Protein AF-A0AAD7KJ48-F1 (afdb_monomer)

Mean predicted aligned error: 18.39 Å

Structure (mmCIF, N/CA/C/O backbone):
data_AF-A0AAD7KJ48-F1
#
_ent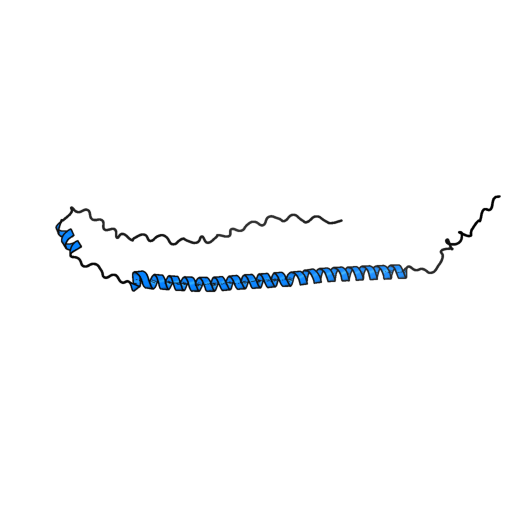ry.id   AF-A0AAD7KJ48-F1
#
loop_
_atom_site.group_PDB
_atom_site.id
_atom_site.type_symbol
_atom_site.label_atom_id
_atom_site.label_alt_id
_atom_site.label_comp_id
_atom_site.label_asym_id
_atom_site.label_entity_id
_atom_site.label_seq_id
_atom_site.pdbx_PDB_ins_code
_atom_site.Cartn_x
_atom_site.Cartn_y
_atom_site.Cartn_z
_atom_site.occupancy
_atom_site.B_iso_or_equiv
_atom_site.auth_seq_id
_atom_site.auth_comp_id
_atom_site.auth_asym_id
_atom_site.auth_atom_id
_atom_site.pdbx_PDB_model_num
ATOM 1 N N . MET A 1 1 ? -10.557 11.709 39.693 1.00 48.97 1 MET A N 1
ATOM 2 C CA . MET A 1 1 ? -9.102 11.623 39.941 1.00 48.97 1 MET A CA 1
ATOM 3 C C . MET A 1 1 ? -8.470 10.940 38.733 1.00 48.97 1 MET A C 1
ATOM 5 O O . MET A 1 1 ? -8.400 9.721 38.700 1.00 48.97 1 MET A O 1
ATOM 9 N N . LEU A 1 2 ? -8.158 11.712 37.684 1.00 51.56 2 LEU A N 1
ATOM 10 C CA . LEU A 1 2 ? -7.538 11.201 36.456 1.00 51.56 2 LEU A CA 1
ATOM 11 C C . LEU A 1 2 ? -6.039 10.991 36.703 1.00 51.56 2 LEU A C 1
ATOM 13 O O . LEU A 1 2 ? -5.354 11.922 37.121 1.00 51.56 2 LEU A O 1
ATOM 17 N N . SER A 1 3 ? -5.534 9.786 36.448 1.00 62.81 3 SER A N 1
ATOM 18 C CA . SER A 1 3 ? -4.093 9.529 36.418 1.00 62.81 3 SER A CA 1
ATOM 19 C C . SER A 1 3 ? -3.464 10.184 35.181 1.00 62.81 3 SER A C 1
ATOM 21 O O . SER A 1 3 ? -4.060 10.127 34.103 1.00 62.81 3 SER A O 1
ATOM 23 N N . PRO A 1 4 ? -2.270 10.790 35.300 1.00 68.25 4 PRO A N 1
ATOM 24 C CA . PRO A 1 4 ? -1.563 11.345 34.153 1.00 68.25 4 PRO A CA 1
ATOM 25 C C . PRO A 1 4 ? -1.042 10.233 33.221 1.00 68.25 4 PRO A C 1
ATOM 27 O O . PRO A 1 4 ? -0.725 9.132 33.688 1.00 68.25 4 PRO A O 1
ATOM 30 N N . PRO A 1 5 ? -0.937 10.502 31.906 1.00 66.06 5 PRO A N 1
ATOM 31 C CA . PRO A 1 5 ? -0.398 9.551 30.939 1.00 66.06 5 PRO A CA 1
ATOM 32 C C . PRO A 1 5 ? 1.088 9.275 31.215 1.00 66.06 5 PRO A C 1
ATOM 34 O O . PRO A 1 5 ? 1.843 10.165 31.608 1.00 66.06 5 PRO A O 1
ATOM 37 N N . ARG A 1 6 ? 1.505 8.017 31.027 1.00 71.88 6 ARG A N 1
ATOM 38 C CA . ARG A 1 6 ? 2.892 7.579 31.243 1.00 71.88 6 ARG A CA 1
ATOM 39 C C . ARG A 1 6 ? 3.836 8.167 30.180 1.00 71.88 6 ARG A C 1
ATOM 41 O O . ARG A 1 6 ? 3.436 8.272 29.021 1.00 71.88 6 ARG A O 1
ATOM 48 N N . PRO A 1 7 ? 5.092 8.487 30.542 1.00 61.16 7 PRO A N 1
ATOM 49 C CA . PRO A 1 7 ? 6.112 8.904 29.588 1.00 61.16 7 PRO A CA 1
ATOM 50 C C . PRO A 1 7 ? 6.540 7.729 28.698 1.00 61.16 7 PRO A C 1
ATOM 52 O O . PRO A 1 7 ? 6.808 6.627 29.176 1.00 61.16 7 PRO A O 1
ATOM 55 N N . ILE A 1 8 ? 6.586 7.989 27.394 1.00 62.62 8 ILE A N 1
ATOM 56 C CA . ILE A 1 8 ? 6.998 7.057 26.344 1.00 62.62 8 ILE A CA 1
ATOM 57 C C . ILE A 1 8 ? 8.525 6.914 26.397 1.00 62.62 8 ILE A C 1
ATOM 59 O O . ILE A 1 8 ? 9.248 7.909 26.359 1.00 62.62 8 ILE A O 1
ATOM 63 N N . SER A 1 9 ? 9.017 5.680 26.512 1.00 66.38 9 SER A N 1
ATOM 64 C CA . SER A 1 9 ? 10.446 5.364 26.423 1.00 66.38 9 SER A CA 1
ATOM 65 C C . SER A 1 9 ? 10.983 5.609 25.005 1.00 66.38 9 SER A C 1
ATOM 67 O O . SER A 1 9 ? 10.264 5.369 24.034 1.00 66.38 9 SER A O 1
ATOM 69 N N . PRO A 1 10 ? 12.248 6.044 24.856 1.00 57.44 10 PRO A N 1
ATOM 70 C CA . PRO A 1 10 ? 12.856 6.246 23.549 1.00 57.44 10 PRO A CA 1
ATOM 71 C C . PRO A 1 10 ? 13.119 4.885 22.898 1.00 57.44 10 PRO A C 1
ATOM 73 O O . PRO A 1 10 ? 13.921 4.097 23.396 1.00 57.44 10 PRO A O 1
ATOM 76 N N . MET A 1 11 ? 12.446 4.603 21.782 1.00 55.06 11 MET A N 1
ATOM 77 C CA . MET A 1 11 ? 12.870 3.521 20.900 1.00 55.06 11 MET A CA 1
ATOM 78 C C . MET A 1 11 ? 14.184 3.939 20.244 1.00 55.06 11 MET A C 1
ATOM 80 O O . MET A 1 11 ? 14.285 4.999 19.626 1.00 55.06 11 MET A O 1
ATOM 84 N N . THR A 1 12 ? 15.205 3.112 20.429 1.00 51.09 12 THR A N 1
ATOM 85 C CA . THR A 1 12 ? 16.456 3.165 19.687 1.00 51.09 12 THR A CA 1
ATOM 86 C C . THR A 1 12 ? 16.133 3.014 18.209 1.00 51.09 12 THR A C 1
ATOM 88 O O . THR A 1 12 ? 15.660 1.962 17.786 1.00 51.09 12 THR A O 1
ATOM 91 N N . SER A 1 13 ? 16.353 4.076 17.436 1.00 49.38 13 SER A N 1
ATOM 92 C CA . SER A 1 13 ? 16.258 4.036 15.983 1.00 49.38 13 SER A CA 1
ATOM 93 C C . SER A 1 13 ? 17.317 3.082 15.451 1.00 49.38 13 SER A C 1
ATOM 95 O O . SER A 1 13 ? 18.488 3.439 15.304 1.00 49.38 13 SER A O 1
ATOM 97 N N . ASP A 1 14 ? 16.884 1.857 15.180 1.00 48.12 14 ASP A N 1
ATOM 98 C CA . ASP A 1 14 ? 17.616 0.939 14.342 1.00 48.12 14 ASP A CA 1
ATOM 99 C C . ASP A 1 14 ? 17.881 1.589 12.986 1.00 48.12 14 ASP A C 1
ATOM 101 O O . ASP A 1 14 ? 17.071 2.293 12.377 1.00 48.12 14 ASP A O 1
ATOM 105 N N . LYS A 1 15 ? 19.117 1.367 12.579 1.00 53.22 15 LYS A N 1
ATOM 106 C CA . LYS A 1 15 ? 19.822 1.843 11.406 1.00 53.22 15 LYS A CA 1
ATOM 107 C C . LYS A 1 15 ? 19.085 1.425 10.127 1.00 53.22 15 LYS A C 1
ATOM 109 O O . LYS A 1 15 ? 19.464 0.449 9.487 1.00 53.22 15 LYS A O 1
ATOM 114 N N . LEU A 1 16 ? 18.057 2.176 9.731 1.00 45.81 16 LEU A N 1
ATOM 115 C CA . LEU A 1 16 ? 17.431 2.038 8.419 1.00 45.81 16 LEU A CA 1
ATOM 116 C C . LEU A 1 16 ? 18.349 2.697 7.383 1.00 45.81 16 LEU A C 1
ATOM 118 O O . LEU A 1 16 ? 18.342 3.910 7.165 1.00 45.81 16 LEU A O 1
ATOM 122 N N . SER A 1 17 ? 19.216 1.884 6.788 1.00 45.84 17 SER A N 1
ATOM 123 C CA . SER A 1 17 ? 20.008 2.249 5.621 1.00 45.84 17 SER A CA 1
ATOM 124 C C . SER A 1 17 ? 19.065 2.588 4.471 1.00 45.84 17 SER A C 1
ATOM 126 O O . SER A 1 17 ? 18.538 1.705 3.801 1.00 45.84 17 SER A O 1
ATOM 128 N N . SER A 1 18 ? 18.845 3.882 4.272 1.00 53.22 18 SER A N 1
ATOM 129 C CA . SER A 1 18 ? 18.146 4.426 3.117 1.00 53.22 18 SER A CA 1
ATOM 130 C C . SER A 1 18 ? 18.873 4.005 1.827 1.00 53.22 18 SER A C 1
ATOM 132 O O 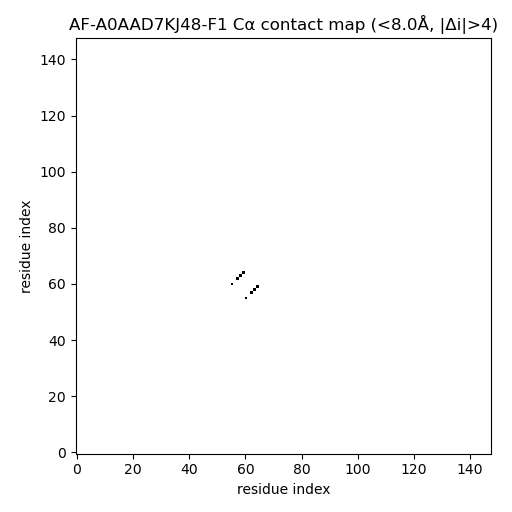. SER A 1 18 ? 20.072 4.288 1.697 1.00 53.22 18 SER A O 1
ATOM 134 N N . PRO A 1 19 ? 18.211 3.341 0.863 1.00 52.81 19 PRO A N 1
ATOM 135 C CA . PRO A 1 19 ? 18.762 3.191 -0.471 1.00 52.81 19 PRO A CA 1
ATOM 136 C C . PRO A 1 19 ? 18.670 4.558 -1.150 1.00 52.81 19 PRO A C 1
ATOM 138 O O . PRO A 1 19 ? 17.618 4.993 -1.609 1.00 52.81 19 PRO A O 1
ATOM 141 N N . ARG A 1 20 ? 19.798 5.270 -1.161 1.00 52.12 20 ARG A N 1
ATOM 142 C CA . ARG A 1 20 ? 19.985 6.490 -1.947 1.00 52.12 20 ARG A CA 1
ATOM 143 C C . ARG A 1 20 ? 19.603 6.187 -3.407 1.00 52.12 20 ARG A C 1
ATOM 145 O O . ARG A 1 20 ? 20.222 5.290 -3.984 1.00 52.12 20 ARG A O 1
ATOM 152 N N . PRO A 1 21 ? 18.667 6.927 -4.031 1.00 47.78 21 PRO A N 1
ATOM 153 C CA . PRO A 1 21 ? 18.473 6.846 -5.468 1.00 47.78 21 PRO A CA 1
ATOM 154 C C . PRO A 1 21 ? 19.775 7.306 -6.121 1.00 47.78 21 PRO A C 1
ATOM 156 O O . PRO A 1 21 ? 20.200 8.454 -5.957 1.00 47.78 21 PRO A O 1
ATOM 159 N N . GLN A 1 22 ? 20.466 6.387 -6.790 1.00 49.94 22 GLN A N 1
ATOM 160 C CA . GLN A 1 22 ? 21.601 6.743 -7.623 1.00 49.94 22 GLN A CA 1
ATOM 161 C C . GLN A 1 22 ? 21.041 7.506 -8.820 1.00 49.94 22 GLN A C 1
ATOM 163 O O . GLN A 1 22 ? 20.393 6.929 -9.687 1.00 49.94 22 GLN A O 1
ATOM 168 N N . SER A 1 23 ? 21.256 8.820 -8.839 1.00 53.69 23 SER A N 1
ATOM 169 C CA . SER A 1 23 ? 21.090 9.619 -10.048 1.00 53.69 23 SER A CA 1
ATOM 170 C C . SER A 1 23 ? 21.896 8.955 -11.172 1.00 53.69 23 SER A C 1
ATOM 172 O O . SER A 1 23 ? 23.056 8.604 -10.924 1.00 53.69 23 SER A O 1
ATOM 174 N N . PRO A 1 24 ? 21.334 8.767 -12.380 1.00 55.84 24 PRO A N 1
ATOM 175 C CA . PRO A 1 24 ? 22.098 8.232 -13.491 1.00 55.84 24 PRO A CA 1
ATOM 176 C C . PRO A 1 24 ? 23.261 9.184 -13.757 1.00 55.84 24 PRO A C 1
ATOM 178 O O . PRO A 1 24 ? 23.091 10.364 -14.065 1.00 55.84 24 PRO A O 1
ATOM 181 N N . SER A 1 25 ? 24.458 8.651 -13.522 1.00 50.69 25 SER A N 1
ATOM 182 C CA . SER A 1 25 ? 25.731 9.279 -13.818 1.00 50.69 25 SER A CA 1
ATOM 183 C C . SER A 1 25 ? 25.692 9.738 -15.270 1.00 50.69 25 SER A C 1
ATOM 185 O O . SER A 1 25 ? 25.497 8.923 -16.172 1.00 50.69 25 SER A O 1
ATOM 187 N N . ALA A 1 26 ? 25.815 11.051 -15.475 1.00 48.31 26 ALA A N 1
ATOM 188 C CA . ALA A 1 26 ? 25.976 11.637 -16.792 1.00 48.31 26 ALA A CA 1
ATOM 189 C C . ALA A 1 26 ? 27.053 10.847 -17.539 1.00 48.31 26 ALA A C 1
ATOM 191 O O . ALA A 1 26 ? 28.174 10.697 -17.048 1.00 48.31 26 ALA A O 1
ATOM 192 N N . ALA A 1 27 ? 26.657 10.306 -18.690 1.00 48.12 27 ALA A N 1
ATOM 193 C CA . ALA A 1 27 ? 27.477 9.514 -19.580 1.00 48.12 27 ALA A CA 1
ATOM 194 C C . ALA A 1 27 ? 28.886 10.109 -19.689 1.00 48.12 27 ALA A C 1
ATOM 196 O O . ALA A 1 27 ? 29.083 11.177 -20.269 1.00 48.12 27 ALA A O 1
ATOM 197 N N . GLN A 1 28 ? 29.876 9.413 -19.129 1.00 52.97 28 GLN A N 1
ATOM 198 C CA . GLN A 1 28 ? 31.253 9.649 -19.523 1.00 52.97 28 GLN A CA 1
ATOM 199 C C . GLN A 1 28 ? 31.382 9.182 -20.975 1.00 52.97 28 GLN A C 1
ATOM 201 O O . GLN A 1 28 ? 31.163 7.995 -21.242 1.00 52.97 28 GLN A O 1
ATOM 206 N N . PRO A 1 29 ? 31.755 10.052 -21.928 1.00 48.25 29 PRO A N 1
ATOM 207 C CA . PRO A 1 29 ? 32.223 9.563 -23.208 1.00 48.25 29 PRO A CA 1
ATOM 208 C C . PRO A 1 29 ? 33.486 8.748 -22.929 1.00 48.25 29 PRO A C 1
ATOM 210 O O . PRO A 1 29 ? 34.462 9.241 -22.363 1.00 48.25 29 PRO A O 1
ATOM 213 N N . ARG A 1 30 ? 33.435 7.463 -23.278 1.00 46.84 30 ARG A N 1
ATOM 214 C CA . ARG A 1 30 ? 34.563 6.539 -23.203 1.00 46.84 30 ARG A CA 1
ATOM 215 C C . ARG A 1 30 ? 35.573 6.969 -24.268 1.00 46.84 30 ARG A C 1
ATOM 217 O O . ARG A 1 30 ? 35.553 6.473 -25.389 1.00 46.84 30 ARG A O 1
ATOM 224 N N . SER A 1 31 ? 36.422 7.938 -23.945 1.00 44.69 31 SER A N 1
ATOM 225 C CA . SER A 1 31 ? 37.566 8.305 -24.772 1.00 44.69 31 SER A CA 1
ATOM 226 C C . SER A 1 31 ? 38.533 7.127 -24.762 1.00 44.69 31 SER A C 1
ATOM 228 O O . SER A 1 31 ? 39.175 6.824 -23.757 1.00 44.69 31 SER A O 1
ATOM 230 N N . THR A 1 32 ? 38.606 6.428 -25.891 1.00 47.62 32 THR A N 1
ATOM 231 C CA . THR A 1 32 ? 39.648 5.448 -26.179 1.00 47.62 32 THR A CA 1
ATOM 232 C C . THR A 1 32 ? 41.001 6.134 -26.069 1.00 47.62 32 THR A C 1
ATOM 234 O O . THR A 1 32 ? 41.390 6.948 -26.906 1.00 47.62 32 THR A O 1
ATOM 237 N N . GLN A 1 33 ? 41.697 5.822 -24.987 1.00 54.69 33 GLN A N 1
ATOM 238 C CA . GLN A 1 33 ? 43.069 6.209 -24.741 1.00 54.69 33 GLN A CA 1
ATOM 239 C C . GLN A 1 33 ? 43.950 5.505 -25.780 1.00 54.69 33 GLN A C 1
ATOM 241 O O . GLN A 1 33 ? 44.146 4.295 -25.715 1.00 54.69 33 GLN A O 1
ATOM 246 N N . SER A 1 34 ? 44.469 6.259 -26.746 1.00 43.91 34 SER A N 1
ATOM 247 C CA . SER A 1 34 ? 45.602 5.826 -27.560 1.00 43.91 34 SER A CA 1
ATOM 248 C C . SER A 1 34 ? 46.721 6.839 -27.373 1.00 43.91 34 SER A C 1
ATOM 250 O O . SER A 1 34 ? 46.852 7.825 -28.094 1.00 43.91 34 SER A O 1
ATOM 252 N N . THR A 1 35 ? 47.513 6.610 -26.330 1.00 53.78 35 THR A N 1
ATOM 253 C CA . THR A 1 35 ? 48.866 7.142 -26.198 1.00 53.78 35 THR A CA 1
ATOM 254 C C . THR A 1 35 ? 49.668 6.705 -27.414 1.00 53.78 35 THR A C 1
ATOM 256 O O . THR A 1 35 ? 49.959 5.522 -27.530 1.00 53.78 35 THR A O 1
ATOM 259 N N . ASN A 1 36 ? 50.034 7.637 -28.295 1.00 51.44 36 ASN A N 1
ATOM 260 C CA . ASN A 1 36 ? 51.289 7.553 -29.037 1.00 51.44 36 ASN A CA 1
ATOM 261 C C . ASN A 1 36 ? 51.744 8.938 -29.500 1.00 51.44 36 ASN A C 1
ATOM 263 O O . ASN A 1 36 ? 51.177 9.578 -30.381 1.00 51.44 36 ASN A O 1
ATOM 267 N N . ASN A 1 37 ? 52.812 9.375 -28.845 1.00 57.88 37 ASN A N 1
ATOM 268 C CA . ASN A 1 37 ? 53.554 10.595 -29.077 1.00 57.88 37 ASN A CA 1
ATOM 269 C C . ASN A 1 37 ? 54.322 10.447 -30.407 1.00 57.88 37 ASN A C 1
ATOM 271 O O . ASN A 1 37 ? 55.384 9.830 -30.448 1.00 57.88 37 ASN A O 1
ATOM 275 N N . SER A 1 38 ? 53.792 10.970 -31.514 1.00 57.62 38 SER A N 1
ATOM 276 C CA . SER A 1 38 ? 54.547 11.104 -32.766 1.00 57.62 38 SER A CA 1
ATOM 277 C C . SER A 1 38 ? 54.128 12.379 -33.500 1.00 57.62 38 SER A C 1
ATOM 279 O O . SER A 1 38 ? 52.977 12.799 -33.438 1.00 57.62 38 SER A O 1
ATOM 281 N N . LYS A 1 39 ? 55.112 13.050 -34.107 1.00 61.69 39 LYS A N 1
ATOM 282 C CA . LYS A 1 39 ? 54.989 14.351 -34.788 1.00 61.69 39 LYS A CA 1
ATOM 283 C C . LYS A 1 39 ? 53.790 14.366 -35.755 1.00 61.69 39 LYS A C 1
ATOM 285 O O . LYS A 1 39 ? 53.535 13.332 -36.372 1.00 61.69 39 LYS A O 1
ATOM 290 N N . PRO A 1 40 ? 53.106 15.511 -35.957 1.00 55.81 40 PRO A N 1
ATOM 291 C CA . PRO A 1 40 ? 51.955 15.591 -36.851 1.00 55.81 40 PRO A CA 1
ATOM 292 C C . PRO A 1 40 ? 52.390 15.288 -38.290 1.00 55.81 40 PRO A C 1
ATOM 294 O O . PRO A 1 40 ? 52.932 16.139 -38.994 1.00 55.81 40 PRO A O 1
ATOM 297 N N . SER A 1 41 ? 52.189 14.044 -38.722 1.00 61.38 41 SER A N 1
ATOM 298 C CA . SER A 1 41 ? 52.280 13.655 -40.123 1.00 61.38 41 SER A CA 1
ATOM 299 C C . SER A 1 41 ? 51.028 14.184 -40.809 1.00 61.38 41 SER A C 1
ATOM 301 O O . SER A 1 41 ? 49.941 13.637 -40.641 1.00 61.38 41 SER A O 1
ATOM 303 N N . THR A 1 42 ? 51.164 15.258 -41.583 1.00 62.16 42 THR A N 1
ATOM 304 C CA . THR A 1 42 ? 50.077 15.856 -42.379 1.00 62.16 42 THR A CA 1
ATOM 305 C C . THR A 1 42 ? 49.431 14.873 -43.358 1.00 62.16 42 THR A C 1
ATOM 307 O O . THR A 1 42 ? 48.315 15.112 -43.805 1.00 62.16 42 THR A O 1
ATOM 310 N N . ARG A 1 43 ? 50.083 13.737 -43.648 1.00 57.41 43 ARG A N 1
ATOM 311 C CA . ARG A 1 43 ? 49.506 12.650 -44.452 1.00 57.41 43 ARG A CA 1
ATOM 312 C C . ARG A 1 43 ? 48.369 11.911 -43.737 1.00 57.41 43 ARG A C 1
ATOM 314 O O . ARG A 1 43 ? 47.465 11.442 -44.404 1.00 57.41 43 ARG A O 1
ATOM 321 N N . ASN A 1 44 ? 48.358 11.877 -42.403 1.00 66.88 44 ASN A N 1
ATOM 322 C CA . ASN A 1 44 ? 47.330 11.160 -41.638 1.00 66.88 44 ASN A CA 1
ATOM 323 C C . ASN A 1 44 ? 46.002 11.936 -41.533 1.00 66.88 44 ASN A C 1
ATOM 325 O O . ASN A 1 44 ? 44.956 11.341 -41.311 1.00 66.88 44 ASN A O 1
ATOM 329 N N . LEU A 1 45 ? 46.027 13.261 -41.728 1.00 76.12 45 LEU A N 1
ATOM 330 C CA . LEU A 1 45 ? 44.812 14.083 -41.763 1.00 76.12 45 LEU A CA 1
ATOM 331 C C . LEU A 1 45 ? 43.978 13.816 -43.017 1.00 76.12 45 LEU A C 1
ATOM 333 O O . LEU A 1 45 ? 42.759 13.780 -42.920 1.00 76.12 45 LEU A O 1
ATOM 337 N N . ILE A 1 46 ? 44.629 13.615 -44.168 1.00 76.62 46 ILE A N 1
ATOM 338 C CA . ILE A 1 46 ? 43.942 13.262 -45.416 1.00 76.62 46 ILE A CA 1
ATOM 339 C C . ILE A 1 46 ? 43.278 11.893 -45.252 1.00 76.62 46 ILE A C 1
ATOM 341 O O . ILE A 1 46 ? 42.070 11.804 -45.428 1.00 76.62 46 ILE A O 1
ATOM 345 N N . ASP A 1 47 ? 44.010 10.889 -44.755 1.00 77.06 47 ASP A N 1
ATOM 346 C CA . ASP A 1 47 ? 43.449 9.559 -44.469 1.00 77.06 47 ASP A CA 1
ATOM 347 C C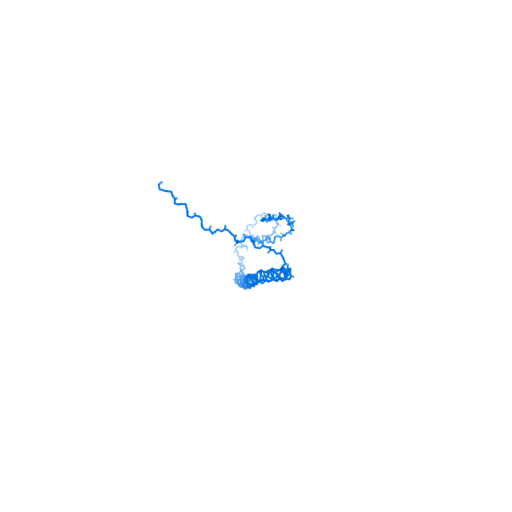 . ASP A 1 47 ? 42.275 9.609 -43.465 1.00 77.06 47 ASP A C 1
ATOM 349 O O . ASP A 1 47 ? 41.321 8.844 -43.582 1.00 77.06 47 ASP A O 1
ATOM 353 N N . MET A 1 48 ? 42.310 10.518 -42.481 1.00 77.44 48 MET A N 1
ATOM 354 C CA . MET A 1 48 ? 41.238 10.683 -41.488 1.00 77.44 48 MET A CA 1
ATOM 355 C C . MET A 1 48 ? 40.003 11.411 -42.042 1.00 77.44 48 MET A C 1
ATOM 357 O O . MET A 1 48 ? 38.894 11.148 -41.584 1.00 77.44 48 MET A O 1
ATOM 361 N N . ILE A 1 49 ? 40.179 12.326 -43.000 1.00 82.00 49 ILE A N 1
ATOM 362 C CA . ILE A 1 49 ? 39.076 13.046 -43.663 1.00 82.00 49 ILE A CA 1
ATOM 363 C C . ILE A 1 49 ? 38.462 12.188 -44.781 1.00 82.00 49 ILE A C 1
ATOM 365 O O . ILE A 1 49 ? 37.266 12.289 -45.046 1.00 82.00 49 ILE A O 1
ATOM 369 N N . GLU A 1 50 ? 39.267 11.341 -45.423 1.00 85.38 50 GLU A N 1
ATOM 370 C CA . GLU A 1 50 ? 38.829 10.396 -46.454 1.00 85.38 50 GLU A CA 1
ATOM 371 C C . GLU A 1 50 ? 38.200 9.126 -45.865 1.00 85.38 50 GLU A C 1
ATOM 373 O O . GLU A 1 50 ? 37.457 8.429 -46.561 1.00 85.38 50 GLU A O 1
ATOM 378 N N . ALA A 1 51 ? 38.448 8.831 -44.582 1.00 85.06 51 ALA A N 1
ATOM 379 C CA . ALA A 1 51 ? 37.791 7.735 -43.890 1.00 85.06 51 ALA A CA 1
ATOM 380 C C . ALA A 1 51 ? 36.267 7.969 -43.848 1.00 85.06 51 ALA A C 1
ATOM 382 O O . ALA A 1 51 ? 35.808 8.980 -43.307 1.00 85.06 51 ALA A O 1
ATOM 383 N N . PRO A 1 52 ? 35.450 7.041 -44.381 1.00 88.38 52 PRO A N 1
ATOM 384 C CA . PRO A 1 52 ? 34.007 7.152 -44.273 1.00 88.38 52 PRO A CA 1
ATOM 385 C C . PRO A 1 52 ? 33.601 7.083 -42.801 1.00 88.38 52 PRO A C 1
ATOM 387 O O . PRO A 1 52 ? 34.082 6.233 -42.046 1.00 88.38 52 PRO A O 1
ATOM 390 N N . PHE A 1 53 ? 32.690 7.967 -42.393 1.00 89.38 53 PHE A N 1
ATOM 391 C CA . PHE A 1 53 ? 32.115 7.897 -41.057 1.00 89.38 53 PHE A CA 1
ATOM 392 C C . PHE A 1 53 ? 31.440 6.535 -40.857 1.00 89.38 53 PHE A C 1
ATOM 394 O O . PHE A 1 53 ? 30.760 6.051 -41.770 1.00 89.38 53 PHE A O 1
ATOM 401 N N . PRO A 1 54 ? 31.589 5.914 -39.674 1.00 88.81 54 PRO A N 1
ATOM 402 C CA . PRO A 1 54 ? 30.816 4.728 -39.356 1.00 88.81 54 PRO A CA 1
ATOM 403 C C . PRO A 1 54 ? 29.327 5.059 -39.483 1.00 88.81 54 PRO A C 1
ATOM 405 O O . PRO A 1 54 ? 28.879 6.130 -39.064 1.00 88.81 54 PRO A O 1
ATOM 408 N N . SER A 1 55 ? 28.555 4.147 -40.073 1.00 93.38 55 SER A N 1
ATOM 409 C CA . SER A 1 55 ? 27.111 4.327 -40.186 1.00 93.38 55 SER A CA 1
ATOM 410 C C . SER A 1 55 ? 26.500 4.428 -38.793 1.00 93.38 55 SER A C 1
ATOM 412 O O . SER A 1 55 ? 26.705 3.547 -37.956 1.00 93.38 55 SER A O 1
ATOM 414 N N . PHE A 1 56 ? 25.739 5.490 -38.552 1.00 94.44 56 PHE A N 1
ATOM 415 C CA . PHE A 1 56 ? 24.996 5.644 -37.313 1.00 94.44 56 PHE A CA 1
ATOM 416 C C . PHE A 1 56 ? 23.805 4.685 -37.301 1.00 94.44 56 PHE A C 1
ATOM 418 O O . PHE A 1 56 ? 22.894 4.810 -38.121 1.00 94.44 56 PHE A O 1
ATOM 425 N N . ASP A 1 57 ? 23.802 3.741 -36.363 1.00 95.50 57 ASP A N 1
ATOM 426 C CA . ASP A 1 57 ? 22.638 2.902 -36.109 1.00 95.50 57 ASP A CA 1
ATOM 427 C C . ASP A 1 57 ? 21.708 3.589 -35.104 1.00 95.50 57 ASP A C 1
ATOM 429 O O . ASP A 1 57 ? 21.906 3.550 -33.889 1.00 95.50 57 ASP A O 1
ATOM 433 N N . CYS A 1 58 ? 20.671 4.229 -35.639 1.00 95.88 58 CYS A N 1
ATOM 434 C CA . CYS A 1 58 ? 19.661 4.922 -34.847 1.00 95.88 58 CYS A CA 1
ATOM 435 C C . CYS A 1 58 ? 18.933 3.982 -33.870 1.00 95.88 58 CYS A C 1
ATOM 437 O O . CYS A 1 58 ? 18.554 4.403 -32.774 1.00 95.88 58 CYS A O 1
ATOM 439 N N . ASN A 1 59 ? 18.762 2.703 -34.231 1.00 96.12 59 ASN A N 1
ATOM 440 C CA . ASN A 1 59 ? 17.978 1.776 -33.421 1.00 96.12 59 ASN A CA 1
ATOM 441 C C . ASN A 1 59 ? 18.672 1.463 -32.096 1.00 96.12 59 ASN A C 1
ATOM 443 O O . ASN A 1 59 ? 18.073 1.625 -31.033 1.00 96.12 59 ASN A O 1
ATOM 447 N N . SER A 1 60 ? 19.944 1.071 -32.152 1.00 94.94 60 SER A N 1
ATOM 448 C CA . SER A 1 60 ? 20.730 0.783 -30.950 1.00 94.94 60 SER A CA 1
ATOM 449 C C . SER A 1 60 ? 21.071 2.026 -30.140 1.00 94.94 60 SER A C 1
ATOM 451 O O . SER A 1 60 ? 21.061 1.967 -28.912 1.00 94.94 60 SER A O 1
ATOM 453 N N . ALA A 1 61 ? 21.342 3.154 -30.800 1.00 93.75 61 ALA A N 1
ATOM 454 C CA . ALA A 1 61 ? 21.773 4.363 -30.106 1.00 93.75 61 ALA A CA 1
ATOM 455 C C . ALA A 1 61 ? 20.625 5.140 -29.439 1.00 93.75 61 ALA A C 1
ATOM 457 O O . ALA A 1 61 ? 20.864 5.825 -28.446 1.00 93.75 61 ALA A O 1
ATOM 458 N N . VAL A 1 62 ? 19.403 5.077 -29.983 1.00 95.38 62 VAL A N 1
ATOM 459 C CA . VAL A 1 62 ? 18.291 5.943 -29.549 1.00 95.38 62 VAL A CA 1
ATOM 460 C C . VAL A 1 62 ? 17.019 5.155 -29.267 1.00 95.38 62 VAL A C 1
ATOM 462 O O . VAL A 1 62 ? 16.430 5.311 -28.200 1.00 95.38 62 VAL A O 1
ATOM 465 N N . VAL A 1 63 ? 16.589 4.310 -30.207 1.00 97.50 63 VAL A N 1
ATOM 466 C CA . VAL A 1 63 ? 15.259 3.686 -30.141 1.00 97.50 63 VAL A CA 1
ATOM 467 C C . VAL A 1 63 ? 15.161 2.685 -28.990 1.00 97.50 63 VAL A C 1
ATOM 469 O O . VAL A 1 63 ? 14.257 2.810 -28.165 1.00 97.50 63 VAL A O 1
ATOM 472 N N . TYR A 1 64 ? 16.084 1.724 -28.898 1.00 97.62 64 TYR A N 1
ATOM 473 C CA . TYR A 1 64 ? 16.027 0.696 -27.853 1.00 97.62 64 TYR A CA 1
ATOM 474 C C . TYR A 1 64 ? 16.193 1.256 -26.436 1.00 97.62 64 TYR A C 1
ATOM 476 O O . TYR A 1 64 ? 15.356 0.927 -25.601 1.00 97.62 64 TYR A O 1
ATOM 484 N N . PRO A 1 65 ? 17.152 2.161 -26.146 1.00 97.81 65 PRO A N 1
ATOM 485 C CA . PRO A 1 65 ? 17.243 2.769 -24.819 1.00 97.81 65 PRO A CA 1
ATOM 486 C C . PRO A 1 65 ? 15.949 3.462 -24.377 1.00 97.81 65 PRO A C 1
ATOM 488 O O . PRO A 1 65 ? 15.563 3.364 -23.216 1.00 97.81 65 PRO A O 1
ATOM 491 N N . PHE A 1 66 ? 15.252 4.137 -25.297 1.00 97.94 66 PHE A N 1
ATOM 492 C CA . PHE A 1 66 ? 13.991 4.801 -24.975 1.00 97.94 66 PHE A CA 1
ATOM 493 C C . PHE A 1 66 ? 12.849 3.805 -24.733 1.00 97.94 66 PHE A C 1
ATOM 495 O O . PHE A 1 66 ? 12.031 4.004 -23.834 1.00 97.94 66 PHE A O 1
ATOM 502 N N . GLN A 1 67 ? 12.791 2.725 -25.515 1.00 98.12 67 GLN A N 1
ATOM 503 C CA . GLN A 1 67 ? 11.819 1.650 -25.298 1.00 98.12 67 GLN A CA 1
ATOM 504 C C . GLN A 1 67 ? 12.050 0.950 -23.957 1.00 98.12 67 GLN A C 1
ATOM 506 O O . GLN A 1 67 ? 11.092 0.733 -23.217 1.00 98.12 67 GLN A O 1
ATOM 511 N N . ASP A 1 68 ? 13.308 0.669 -23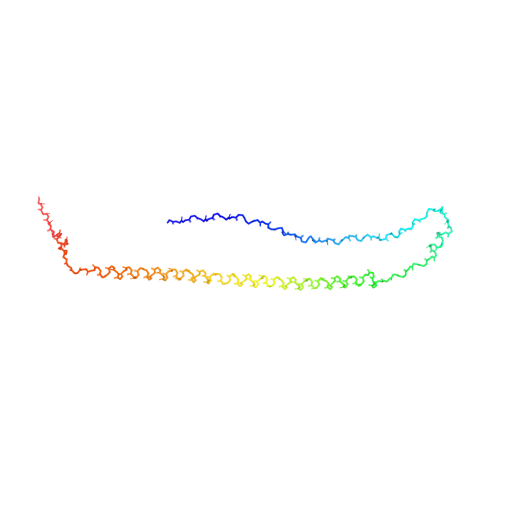.618 1.00 97.69 68 ASP A N 1
ATOM 512 C CA . ASP A 1 68 ? 13.681 0.076 -22.335 1.00 97.69 68 ASP A CA 1
ATOM 513 C C . ASP A 1 68 ? 13.307 1.003 -21.171 1.00 97.69 68 ASP A C 1
ATOM 515 O O . ASP A 1 68 ? 12.739 0.541 -20.182 1.00 97.69 68 ASP A O 1
ATOM 519 N N . GLU A 1 69 ? 13.563 2.312 -21.285 1.00 97.62 69 GLU A N 1
ATOM 520 C CA . GLU A 1 69 ? 13.134 3.292 -20.278 1.00 97.62 69 GLU A CA 1
ATOM 521 C C . GLU A 1 69 ? 11.616 3.290 -20.103 1.00 97.62 69 GLU A C 1
ATOM 523 O O . GLU A 1 69 ? 11.121 3.176 -18.985 1.00 97.62 69 GLU A O 1
ATOM 528 N N . THR A 1 70 ? 10.881 3.338 -21.214 1.00 98.31 70 THR A N 1
ATOM 529 C CA . THR A 1 70 ? 9.413 3.347 -21.209 1.00 98.31 70 THR A CA 1
ATOM 530 C C . THR A 1 70 ? 8.865 2.098 -20.517 1.00 98.31 70 THR A C 1
ATOM 532 O O . THR A 1 70 ? 7.978 2.189 -19.670 1.00 98.31 70 THR A O 1
ATOM 535 N N . ALA A 1 71 ? 9.432 0.925 -20.812 1.00 98.25 71 ALA A N 1
ATOM 536 C CA . ALA A 1 71 ? 9.034 -0.326 -20.175 1.00 98.25 71 ALA A CA 1
ATOM 537 C C . ALA A 1 71 ? 9.338 -0.338 -18.666 1.00 98.25 71 ALA A C 1
ATOM 539 O O . ALA A 1 71 ? 8.533 -0.840 -17.874 1.00 98.25 71 ALA A O 1
ATOM 540 N N . ARG A 1 72 ? 10.481 0.227 -18.247 1.00 98.44 72 ARG A N 1
ATOM 541 C CA . ARG A 1 72 ? 10.825 0.366 -16.823 1.00 98.44 72 ARG A CA 1
ATOM 542 C C . ARG A 1 72 ? 9.868 1.310 -16.101 1.00 98.44 72 ARG A C 1
ATOM 544 O O . ARG A 1 72 ? 9.431 0.974 -15.000 1.00 98.44 72 ARG A O 1
ATOM 551 N N . ASP A 1 73 ? 9.513 2.430 -16.717 1.00 98.44 73 ASP A N 1
ATOM 552 C CA . ASP A 1 73 ? 8.572 3.397 -16.149 1.00 98.44 73 ASP A CA 1
ATOM 553 C C . ASP A 1 73 ? 7.174 2.796 -15.985 1.00 98.44 73 ASP A C 1
ATOM 555 O O . ASP A 1 73 ? 6.566 2.926 -14.921 1.00 98.44 73 ASP A O 1
ATOM 559 N N . GLU A 1 74 ? 6.678 2.066 -16.986 1.00 98.50 74 GLU A N 1
ATOM 560 C CA . GLU A 1 74 ? 5.397 1.362 -16.879 1.00 98.50 74 GLU A CA 1
ATOM 561 C C . GLU A 1 74 ? 5.399 0.320 -15.755 1.00 98.50 74 GLU A C 1
ATOM 563 O O . GLU A 1 74 ? 4.427 0.206 -15.001 1.00 98.50 74 GLU A O 1
ATOM 568 N N . ALA A 1 75 ? 6.482 -0.452 -15.628 1.00 98.38 75 ALA A N 1
ATOM 569 C CA . ALA A 1 75 ? 6.623 -1.435 -14.559 1.00 98.38 75 ALA A CA 1
ATOM 570 C C . ALA A 1 75 ? 6.658 -0.762 -13.178 1.00 98.38 75 ALA A C 1
ATOM 572 O O . ALA A 1 75 ? 5.985 -1.218 -12.251 1.00 98.38 75 ALA A O 1
ATOM 573 N N . PHE A 1 76 ? 7.385 0.351 -13.053 1.00 98.50 76 PHE A N 1
ATOM 574 C CA . PHE A 1 76 ? 7.451 1.131 -11.821 1.00 98.50 76 PHE A CA 1
ATOM 575 C C . PHE A 1 76 ? 6.087 1.711 -11.437 1.00 98.50 76 PHE A C 1
ATOM 577 O O . PHE A 1 76 ? 5.668 1.575 -10.289 1.00 98.50 76 PHE A O 1
ATOM 584 N N . GLN A 1 77 ? 5.361 2.301 -12.389 1.00 98.56 77 GLN A N 1
ATOM 585 C CA . GLN A 1 77 ? 4.023 2.845 -12.142 1.00 98.56 77 GLN A CA 1
ATOM 586 C C . GLN A 1 77 ? 3.050 1.770 -11.654 1.00 98.56 77 GLN A C 1
ATOM 588 O O . GLN A 1 77 ? 2.290 2.011 -10.716 1.00 98.56 77 GLN A O 1
ATOM 593 N N . LYS A 1 78 ? 3.088 0.573 -12.251 1.00 98.56 78 LYS A N 1
ATOM 594 C CA . LYS A 1 78 ? 2.258 -0.559 -11.812 1.00 98.56 78 LYS A CA 1
ATOM 595 C C . LYS A 1 78 ? 2.586 -0.968 -10.376 1.00 98.56 78 LYS A C 1
ATOM 597 O O . LYS A 1 78 ? 1.675 -1.032 -9.556 1.00 98.56 78 LYS A O 1
ATOM 602 N N . ALA A 1 79 ? 3.867 -1.161 -10.062 1.00 98.31 79 ALA A N 1
ATOM 603 C CA . ALA A 1 79 ? 4.306 -1.541 -8.719 1.00 98.31 79 ALA A CA 1
ATOM 604 C C . ALA A 1 79 ? 3.973 -0.468 -7.665 1.00 98.31 79 ALA A C 1
ATOM 606 O O . ALA A 1 79 ? 3.558 -0.787 -6.552 1.00 98.31 79 ALA A O 1
ATOM 607 N N . LEU A 1 80 ? 4.119 0.813 -8.014 1.00 98.56 80 LEU A N 1
ATOM 608 C CA . LEU A 1 80 ? 3.778 1.923 -7.127 1.00 98.56 80 LEU A CA 1
ATOM 609 C C . LEU A 1 80 ? 2.275 1.971 -6.836 1.00 98.56 80 LEU A C 1
ATOM 611 O O . LEU A 1 80 ? 1.878 2.148 -5.686 1.00 98.56 80 LEU A O 1
ATOM 615 N N . ASN A 1 81 ? 1.444 1.799 -7.866 1.00 98.56 81 ASN A N 1
ATOM 616 C CA . ASN A 1 81 ? -0.007 1.773 -7.707 1.00 98.56 81 ASN A CA 1
ATOM 617 C C . ASN A 1 81 ? -0.461 0.598 -6.837 1.00 98.56 81 ASN A C 1
ATOM 619 O O . ASN A 1 81 ? -1.336 0.774 -5.993 1.00 98.56 81 ASN A O 1
ATOM 623 N N . GLU A 1 82 ? 0.144 -0.577 -7.017 1.00 98.56 82 GLU A N 1
ATOM 624 C CA . GLU A 1 82 ? -0.124 -1.754 -6.188 1.00 98.56 82 GLU A CA 1
ATOM 625 C C . GLU A 1 82 ? 0.220 -1.490 -4.717 1.00 98.56 82 GLU A C 1
ATOM 627 O O . GLU A 1 82 ? -0.626 -1.672 -3.845 1.00 98.56 82 GLU A O 1
ATOM 632 N N . MET A 1 83 ? 1.415 -0.957 -4.447 1.00 98.50 83 MET A N 1
ATOM 633 C CA . MET A 1 83 ? 1.854 -0.618 -3.090 1.00 98.50 83 MET A CA 1
ATOM 634 C C . MET A 1 83 ? 0.956 0.434 -2.429 1.00 98.50 83 MET A C 1
ATOM 636 O O . MET A 1 83 ? 0.637 0.331 -1.245 1.00 98.50 83 MET A O 1
ATOM 640 N N . LEU A 1 84 ? 0.536 1.452 -3.184 1.00 98.69 84 LEU A N 1
ATOM 641 C CA . LEU A 1 84 ? -0.347 2.494 -2.668 1.00 98.69 84 LEU A CA 1
ATOM 642 C C . LEU A 1 84 ? -1.735 1.940 -2.334 1.00 98.69 84 LEU A C 1
ATOM 644 O O . LEU A 1 84 ? -2.317 2.316 -1.316 1.00 98.69 84 LEU A O 1
ATOM 648 N N . LEU A 1 85 ? -2.263 1.062 -3.188 1.00 98.62 85 LEU A N 1
ATOM 649 C CA . LEU A 1 85 ? -3.549 0.419 -2.954 1.00 98.62 85 LEU A CA 1
ATOM 650 C C . LEU A 1 85 ? -3.500 -0.463 -1.704 1.00 98.62 85 LEU A C 1
ATOM 652 O O . LEU A 1 85 ? -4.402 -0.370 -0.874 1.00 98.62 85 LEU A O 1
ATOM 656 N N . ASP A 1 86 ? -2.445 -1.260 -1.543 1.00 98.38 86 ASP A N 1
ATOM 657 C CA . ASP A 1 86 ? -2.261 -2.122 -0.374 1.00 98.38 86 ASP A CA 1
ATOM 658 C C . ASP A 1 86 ? -2.187 -1.302 0.924 1.00 98.38 86 ASP A C 1
ATOM 660 O O . ASP A 1 86 ? -2.971 -1.515 1.850 1.00 98.38 86 ASP A O 1
ATOM 664 N N . ALA A 1 87 ? -1.363 -0.248 0.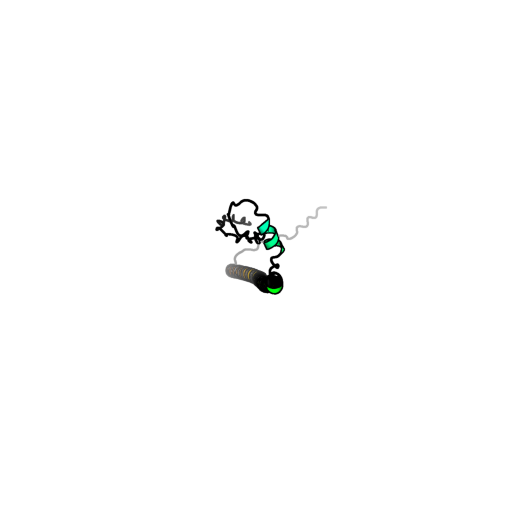942 1.00 98.50 87 ALA A N 1
ATOM 665 C CA . ALA A 1 87 ? -1.257 0.655 2.087 1.00 98.50 87 ALA A CA 1
ATOM 666 C C . ALA A 1 87 ? -2.596 1.337 2.431 1.00 98.50 87 ALA A C 1
ATOM 668 O O . ALA A 1 87 ? -2.938 1.505 3.607 1.00 98.50 87 ALA A O 1
ATOM 669 N N . ALA A 1 88 ? -3.373 1.734 1.417 1.00 98.56 88 ALA A N 1
ATOM 670 C CA . ALA A 1 88 ? -4.691 2.328 1.616 1.00 98.56 88 ALA A CA 1
ATOM 671 C C . ALA A 1 88 ? -5.690 1.321 2.209 1.00 98.56 88 ALA A C 1
ATOM 673 O O . ALA A 1 88 ? -6.442 1.672 3.124 1.00 98.56 88 ALA A O 1
ATOM 674 N N . LEU A 1 89 ? -5.683 0.076 1.724 1.00 98.56 89 LEU A N 1
ATOM 675 C CA . LEU A 1 89 ? -6.544 -0.994 2.224 1.00 98.56 89 LEU A CA 1
ATOM 676 C C . LEU A 1 89 ? -6.185 -1.387 3.658 1.00 98.56 89 LEU A C 1
ATOM 678 O O . LEU A 1 89 ? -7.085 -1.483 4.493 1.00 98.56 89 LEU A O 1
ATOM 682 N N . GLU A 1 90 ? -4.899 -1.547 3.970 1.00 98.19 90 GLU A N 1
ATOM 683 C CA . GLU A 1 90 ? -4.430 -1.851 5.325 1.00 98.19 90 GLU A CA 1
ATOM 684 C C . GLU A 1 90 ? -4.813 -0.732 6.302 1.00 98.19 90 GLU A C 1
ATOM 686 O O . GLU A 1 90 ? -5.392 -0.985 7.363 1.00 98.19 90 GLU A O 1
ATOM 691 N N . THR A 1 91 ? -4.587 0.525 5.908 1.00 98.38 91 THR A N 1
ATOM 692 C CA . THR A 1 91 ? -4.963 1.689 6.721 1.00 98.38 91 THR A CA 1
ATOM 693 C C . THR A 1 91 ? -6.470 1.734 6.959 1.00 98.38 91 THR A C 1
ATOM 695 O O . THR A 1 91 ? -6.910 1.973 8.085 1.00 98.38 91 THR A O 1
ATOM 698 N N . HIS A 1 92 ? -7.278 1.475 5.928 1.00 98.50 92 HIS A N 1
ATOM 699 C CA . HIS A 1 92 ? -8.732 1.422 6.056 1.00 98.50 92 HIS A CA 1
ATOM 700 C C . HIS A 1 92 ? -9.187 0.276 6.973 1.00 98.50 92 HIS A C 1
ATOM 702 O O . HIS A 1 92 ? -10.047 0.473 7.836 1.00 98.50 92 HIS A O 1
ATOM 708 N N . ALA A 1 93 ? -8.609 -0.918 6.824 1.00 97.94 93 ALA A N 1
ATOM 709 C CA . ALA A 1 93 ? -8.914 -2.066 7.674 1.00 97.94 93 ALA A CA 1
ATOM 710 C C . ALA A 1 93 ? -8.595 -1.762 9.145 1.00 97.94 93 ALA A C 1
ATOM 712 O O . ALA A 1 93 ? -9.424 -1.987 10.026 1.00 97.94 93 ALA A O 1
ATOM 713 N N . TRP A 1 94 ? -7.438 -1.158 9.413 1.00 97.06 94 TRP A N 1
ATOM 714 C CA . TRP A 1 94 ? -7.049 -0.783 10.768 1.00 97.06 94 TRP A CA 1
ATOM 715 C C . TRP A 1 94 ? -7.942 0.321 11.353 1.00 97.06 94 TRP A C 1
ATOM 717 O O . TRP A 1 94 ? -8.419 0.211 12.486 1.00 97.06 94 TRP A O 1
ATOM 727 N N . ALA A 1 95 ? -8.229 1.361 10.565 1.00 98.00 95 ALA A N 1
ATOM 728 C CA . ALA A 1 95 ? -9.082 2.473 10.977 1.00 98.00 95 ALA A CA 1
ATOM 729 C C . ALA A 1 95 ? -10.542 2.055 11.214 1.00 98.00 95 ALA A C 1
ATOM 731 O O . ALA A 1 95 ? -11.207 2.651 12.057 1.00 98.00 95 ALA A O 1
ATOM 732 N N . SER A 1 96 ? -11.039 1.038 10.505 1.00 97.62 96 SER A N 1
ATOM 733 C CA . SER A 1 96 ? -12.401 0.516 10.686 1.00 97.62 96 SER A CA 1
ATOM 734 C C . SER A 1 96 ? -12.513 -0.486 11.838 1.00 97.62 96 SER A C 1
ATOM 736 O O . SER A 1 96 ? -13.519 -0.482 12.544 1.00 97.62 96 SER A O 1
ATOM 738 N N . ALA A 1 97 ? -11.483 -1.300 12.087 1.00 97.31 97 ALA A N 1
ATOM 739 C CA . ALA A 1 97 ? -11.488 -2.275 13.179 1.00 97.31 97 ALA A CA 1
ATOM 740 C C . ALA A 1 97 ? -11.370 -1.624 14.568 1.00 97.31 97 ALA A C 1
ATOM 742 O O . ALA A 1 97 ? -11.967 -2.090 15.541 1.00 97.31 97 ALA A O 1
ATOM 743 N N . ARG A 1 98 ? -10.601 -0.536 14.680 1.00 96.25 98 ARG A N 1
ATOM 744 C CA . ARG A 1 98 ? -10.275 0.074 15.973 1.00 96.25 98 ARG A CA 1
ATOM 745 C C . ARG A 1 98 ? -11.484 0.664 16.724 1.00 96.25 98 ARG A C 1
ATOM 747 O O . ARG A 1 98 ? -11.620 0.343 17.902 1.00 96.25 98 ARG A O 1
ATOM 754 N N . PRO A 1 99 ? -12.381 1.457 16.105 1.00 97.75 99 PRO A N 1
ATOM 755 C CA . PRO A 1 99 ? -13.558 1.987 16.794 1.00 97.75 99 PRO A CA 1
ATOM 756 C C . PRO A 1 99 ? -14.478 0.895 17.342 1.00 97.75 99 PRO A C 1
ATOM 758 O O . PRO A 1 99 ? -15.034 1.054 18.426 1.00 97.75 99 PRO A O 1
ATOM 761 N N . VAL A 1 100 ? -14.619 -0.219 16.616 1.00 97.06 100 VAL A N 1
ATOM 762 C CA . VAL A 1 100 ? -15.420 -1.369 17.059 1.00 97.06 100 VAL A CA 1
ATOM 763 C C . VAL A 1 100 ? -14.800 -1.969 18.316 1.00 97.06 100 VAL A C 1
ATOM 765 O O . VAL A 1 100 ? -15.458 -2.036 19.346 1.00 97.06 100 VAL A O 1
ATOM 768 N N . HIS A 1 101 ? -13.501 -2.276 18.279 1.00 97.56 101 HIS A N 1
ATOM 769 C CA . HIS A 1 101 ? -12.793 -2.823 19.436 1.00 97.56 101 HIS A CA 1
ATOM 770 C C . HIS A 1 101 ? -12.844 -1.904 20.670 1.00 97.56 101 HIS A C 1
ATOM 772 O O . HIS A 1 101 ? -13.056 -2.369 21.792 1.00 97.56 101 HIS A O 1
ATOM 778 N N . GLU A 1 102 ? -12.663 -0.594 20.474 1.00 97.69 102 GLU A N 1
ATOM 779 C CA . GLU A 1 102 ? -12.751 0.393 21.555 1.00 97.69 102 GLU A CA 1
ATOM 780 C C . GLU A 1 102 ? -14.171 0.463 22.143 1.00 97.69 102 GLU A C 1
ATOM 782 O O . GLU A 1 102 ? -14.326 0.537 23.365 1.00 97.69 102 GLU A O 1
ATOM 787 N N . THR A 1 103 ? -15.201 0.379 21.296 1.00 98.12 103 THR A N 1
ATOM 788 C CA . THR A 1 103 ? -16.611 0.366 21.718 1.00 98.12 103 THR A CA 1
ATOM 789 C C . THR A 1 103 ? -16.958 -0.907 22.485 1.00 98.12 103 THR A C 1
ATOM 791 O O . THR A 1 103 ? -17.581 -0.823 23.544 1.00 98.12 103 THR A O 1
ATOM 794 N N . ASP A 1 104 ? -16.519 -2.070 22.006 1.00 98.25 104 ASP A N 1
ATOM 795 C CA . ASP A 1 104 ? -16.749 -3.362 22.660 1.00 98.25 104 ASP A CA 1
ATOM 796 C C . ASP A 1 104 ? -16.093 -3.395 24.044 1.00 98.25 104 ASP A C 1
ATOM 798 O O . ASP A 1 104 ? -16.740 -3.707 25.043 1.00 98.25 104 ASP A O 1
ATOM 802 N N . THR A 1 105 ? -14.834 -2.952 24.128 1.00 98.38 105 THR A N 1
ATOM 803 C CA . THR A 1 105 ? -14.092 -2.861 25.396 1.00 98.38 105 THR A CA 1
ATOM 804 C C . THR A 1 105 ? -14.775 -1.910 26.384 1.00 98.38 105 THR A C 1
ATOM 806 O O . THR A 1 105 ? -14.838 -2.177 27.588 1.00 98.38 105 THR A O 1
ATOM 809 N N . ALA A 1 106 ? -15.287 -0.772 25.901 1.00 98.25 106 ALA A N 1
ATOM 810 C CA . ALA A 1 106 ? -16.029 0.166 26.738 1.00 98.25 106 ALA A CA 1
ATOM 811 C C . ALA A 1 106 ? -17.357 -0.437 27.221 1.00 98.25 106 ALA A C 1
ATOM 813 O O . ALA A 1 106 ? -17.707 -0.278 28.390 1.00 98.25 106 ALA A O 1
ATOM 814 N N . THR A 1 107 ? -18.063 -1.151 26.346 1.00 98.50 107 THR A N 1
ATOM 815 C CA . THR A 1 107 ? -19.345 -1.799 26.647 1.00 98.50 107 THR A CA 1
ATOM 816 C C . THR A 1 107 ? -19.170 -2.876 27.710 1.00 98.50 107 THR A C 1
ATOM 818 O O . THR A 1 107 ? -19.826 -2.799 28.747 1.00 98.50 107 THR A O 1
ATOM 821 N N . GLU A 1 108 ? -18.208 -3.787 27.536 1.00 98.50 108 GLU A N 1
ATOM 822 C CA . GLU A 1 108 ? -17.880 -4.832 28.517 1.00 98.50 108 GLU A CA 1
ATOM 823 C C . GLU A 1 108 ? -17.560 -4.230 29.895 1.00 98.50 108 GLU A C 1
ATOM 825 O O . GLU A 1 108 ? -18.031 -4.694 30.939 1.00 98.50 108 GLU A O 1
ATOM 830 N N . LYS A 1 109 ? -16.792 -3.134 29.914 1.00 98.56 109 LYS A N 1
ATOM 831 C CA . LYS A 1 109 ? -16.472 -2.422 31.153 1.00 98.56 109 LYS A CA 1
ATOM 832 C C . LYS A 1 109 ? -17.728 -1.895 31.851 1.00 98.56 109 LYS A C 1
ATOM 834 O O . LYS A 1 109 ? -17.811 -1.990 33.076 1.00 98.56 109 LYS A O 1
ATOM 839 N N . TYR A 1 110 ? -18.664 -1.305 31.111 1.00 98.50 110 TYR A N 1
ATOM 840 C CA . TYR A 1 110 ? -19.898 -0.777 31.693 1.00 98.50 110 TYR A CA 1
ATOM 841 C C . TYR A 1 110 ? -20.848 -1.889 32.136 1.00 98.50 110 TYR A C 1
ATOM 843 O O . TYR A 1 110 ? -21.405 -1.785 33.225 1.00 98.50 110 TYR A O 1
ATOM 851 N N . GLU A 1 111 ? -20.981 -2.968 31.365 1.00 98.56 111 GLU A N 1
ATOM 852 C CA . GLU A 1 111 ? -21.764 -4.145 31.760 1.00 98.56 111 GLU A CA 1
ATOM 853 C C . GLU A 1 111 ? -21.270 -4.717 33.086 1.00 98.56 111 GLU A C 1
ATOM 855 O O . GLU A 1 111 ? -22.062 -4.926 34.006 1.00 98.56 111 GLU A O 1
ATOM 860 N N . LYS A 1 112 ? -19.950 -4.861 33.238 1.00 98.56 112 LYS A N 1
ATOM 861 C CA . LYS A 1 112 ? -19.355 -5.291 34.504 1.00 98.56 112 LYS A CA 1
ATOM 862 C C . LYS A 1 112 ? -19.697 -4.344 35.656 1.00 98.56 112 LYS A C 1
ATOM 864 O O . LYS A 1 112 ? -20.091 -4.802 36.721 1.00 98.56 112 LYS A O 1
ATOM 869 N N . GLN A 1 113 ? -19.583 -3.032 35.449 1.00 98.25 113 GLN A N 1
ATOM 870 C CA . GLN A 1 113 ? -19.929 -2.048 36.482 1.00 98.25 113 GLN A CA 1
ATOM 871 C C . GLN A 1 113 ? -21.408 -2.115 36.877 1.00 98.25 113 GLN A C 1
ATOM 873 O O . GLN A 1 113 ? -21.729 -1.962 38.054 1.00 98.25 113 GLN A O 1
ATOM 878 N N . ILE A 1 114 ? -22.303 -2.355 35.917 1.00 98.19 114 ILE A N 1
ATOM 879 C CA . ILE A 1 114 ? -23.734 -2.539 36.177 1.00 98.19 114 ILE A CA 1
ATOM 880 C C . ILE A 1 114 ? -23.958 -3.801 37.015 1.00 98.19 114 ILE A C 1
ATOM 882 O O . ILE A 1 114 ? -24.685 -3.743 38.005 1.00 98.19 114 ILE A O 1
ATOM 886 N N . MET A 1 115 ? -23.307 -4.915 36.667 1.00 98.12 115 MET A N 1
ATOM 887 C CA . MET A 1 115 ? -23.388 -6.158 37.441 1.00 98.12 115 MET A CA 1
ATOM 888 C C . MET A 1 115 ? -22.863 -5.984 38.870 1.00 98.12 115 MET A C 1
ATOM 890 O O . MET A 1 115 ? -23.513 -6.436 39.811 1.00 98.12 115 MET A O 1
ATOM 894 N N . ASP A 1 116 ? -21.735 -5.290 39.041 1.00 98.06 116 ASP A N 1
ATOM 895 C CA . ASP A 1 116 ? -21.151 -5.005 40.355 1.00 98.06 116 ASP A CA 1
ATOM 896 C C . ASP A 1 116 ? -22.121 -4.175 41.223 1.00 98.06 116 ASP A C 1
ATOM 898 O O . ASP A 1 116 ? -22.322 -4.475 42.402 1.00 98.06 116 ASP A O 1
ATOM 902 N N . VAL A 1 117 ?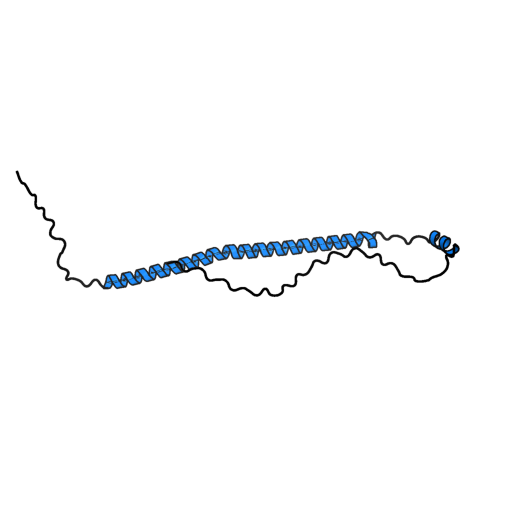 -22.766 -3.152 40.642 1.00 97.12 117 VAL A N 1
ATOM 903 C CA . VAL A 1 117 ? -23.783 -2.340 41.337 1.00 97.12 117 VAL A CA 1
ATOM 904 C C . VAL A 1 117 ? -25.005 -3.181 41.693 1.00 97.12 117 VAL A C 1
ATOM 906 O O . VAL A 1 117 ? -25.456 -3.131 42.834 1.00 97.12 117 VAL A O 1
ATOM 909 N N . GLN A 1 118 ? -25.514 -3.987 40.762 1.00 96.38 118 GLN A N 1
ATOM 910 C CA . GLN A 1 118 ? -26.672 -4.848 41.001 1.00 96.38 118 GLN A CA 1
ATOM 911 C C . GLN A 1 118 ? -26.401 -5.872 42.112 1.00 96.38 118 GLN A C 1
ATOM 913 O O . GLN A 1 118 ? -27.268 -6.122 42.954 1.00 96.38 118 GLN A O 1
ATOM 918 N N . GLN A 1 119 ? -25.196 -6.447 42.149 1.00 95.81 119 GLN A N 1
ATOM 919 C CA . GLN A 1 119 ? -24.780 -7.335 43.229 1.00 95.81 119 GLN A CA 1
ATOM 920 C C . GLN A 1 119 ? -24.764 -6.586 44.567 1.00 95.81 119 GLN A C 1
ATOM 922 O O . GLN A 1 119 ? -25.359 -7.051 45.539 1.00 95.81 119 GLN A O 1
ATOM 927 N N . LEU A 1 120 ? -24.152 -5.404 44.608 1.00 95.00 120 LEU A N 1
ATOM 928 C CA . LEU A 1 120 ? -24.069 -4.587 45.816 1.00 95.00 120 LEU A CA 1
ATOM 929 C C . LEU A 1 120 ? -25.461 -4.158 46.321 1.00 95.00 120 LEU A C 1
ATOM 931 O O . LEU A 1 120 ? -25.721 -4.203 47.524 1.00 95.00 120 LEU A O 1
ATOM 935 N N . GLU A 1 121 ? -26.383 -3.806 45.424 1.00 90.75 121 GLU A N 1
ATOM 936 C CA . GLU A 1 121 ? -27.784 -3.523 45.763 1.00 90.75 121 GLU A CA 1
ATOM 937 C C . GLU A 1 121 ? -28.499 -4.757 46.325 1.00 90.75 121 GLU A C 1
ATOM 939 O O . GLU A 1 121 ? -29.243 -4.643 47.303 1.00 90.75 121 GLU A O 1
ATOM 944 N N . SER A 1 122 ? -28.246 -5.943 45.763 1.00 92.31 122 SER A N 1
ATOM 945 C CA . SER A 1 122 ? -28.817 -7.192 46.278 1.00 92.31 122 SER A CA 1
ATOM 946 C C . SER A 1 122 ? -28.334 -7.503 47.701 1.00 92.31 122 SER A C 1
ATOM 948 O O . SER A 1 122 ? -29.136 -7.881 48.555 1.00 92.31 122 SER A O 1
ATOM 950 N N . GLU A 1 123 ? -27.057 -7.245 47.998 1.00 89.94 123 GLU A N 1
ATOM 951 C CA . GLU A 1 123 ? -26.477 -7.417 49.333 1.00 89.94 123 GLU A CA 1
ATOM 952 C C . GLU A 1 123 ? -27.064 -6.412 50.343 1.00 89.94 123 GLU A C 1
ATOM 954 O O . GLU A 1 123 ? -27.393 -6.783 51.474 1.00 89.94 123 GLU A O 1
ATOM 959 N N . GLN A 1 124 ? -27.272 -5.152 49.941 1.00 85.62 124 GLN A N 1
ATOM 960 C CA . GLN A 1 124 ? -27.894 -4.133 50.799 1.00 85.62 124 GLN A CA 1
ATOM 961 C C . GLN A 1 124 ? -29.387 -4.396 51.044 1.00 85.62 124 GLN A C 1
ATOM 963 O O . GLN A 1 124 ? -29.862 -4.224 52.169 1.00 85.62 124 GLN A O 1
ATOM 968 N N . GLY A 1 125 ? -30.123 -4.855 50.028 1.00 72.75 125 GLY A N 1
ATOM 969 C CA . GLY A 1 125 ? -31.547 -5.192 50.132 1.00 72.75 125 GLY A CA 1
ATOM 970 C C . GLY A 1 125 ? -31.832 -6.380 51.058 1.00 72.75 125 GLY A C 1
ATOM 971 O O . GLY A 1 125 ? -32.897 -6.441 51.671 1.00 72.75 125 GLY A O 1
ATOM 972 N N . MET A 1 126 ? -30.866 -7.286 51.234 1.00 58.75 126 MET A N 1
ATOM 973 C CA . MET A 1 126 ? -30.949 -8.398 52.193 1.00 58.75 126 MET A CA 1
ATOM 974 C C . MET A 1 126 ? -30.601 -7.996 53.638 1.00 58.75 126 MET A C 1
ATOM 976 O O . MET A 1 126 ? -30.877 -8.755 54.566 1.00 58.75 126 MET A O 1
ATOM 980 N N . SER A 1 127 ? -30.058 -6.792 53.851 1.00 53.88 127 SER A N 1
ATOM 981 C CA . SER A 1 127 ? -29.790 -6.213 55.179 1.00 53.88 127 SER A CA 1
ATOM 982 C C . SER A 1 127 ? -31.000 -5.467 55.767 1.00 53.88 127 SER A C 1
ATOM 984 O O . SER A 1 127 ? -30.914 -4.852 56.833 1.00 53.88 127 SER A O 1
ATOM 986 N N . ALA A 1 128 ? -32.167 -5.537 55.118 1.00 53.28 128 ALA A N 1
ATOM 987 C CA . ALA A 1 128 ? -33.426 -5.132 55.727 1.00 53.28 128 ALA A CA 1
ATOM 988 C C . ALA A 1 128 ? -33.823 -6.143 56.818 1.00 53.28 128 ALA A C 1
ATOM 990 O O . ALA A 1 128 ? -34.724 -6.965 56.647 1.00 53.28 128 ALA A O 1
ATOM 991 N N . GLN A 1 129 ? -33.148 -6.078 57.968 1.00 56.81 129 GLN A N 1
ATOM 992 C CA . GLN A 1 129 ? -33.719 -6.604 59.197 1.00 56.81 129 GLN A CA 1
ATOM 993 C C . GLN A 1 129 ? -35.077 -5.923 59.423 1.00 56.81 129 GLN A C 1
ATOM 995 O O . GLN A 1 129 ? -35.154 -4.689 59.434 1.00 56.81 129 GLN A O 1
ATOM 1000 N N . PRO A 1 130 ? -36.160 -6.689 59.622 1.00 56.16 130 PRO A N 1
ATOM 1001 C CA . PRO A 1 130 ? -37.410 -6.108 60.059 1.00 56.16 130 PRO A CA 1
ATOM 1002 C C . PRO A 1 130 ? -37.252 -5.589 61.498 1.00 56.16 130 PRO A C 1
ATOM 1004 O O . PRO A 1 130 ? -36.964 -6.354 62.409 1.00 56.16 130 PRO A O 1
ATOM 1007 N N . LEU A 1 131 ? -37.504 -4.287 61.669 1.00 54.78 131 LEU A N 1
ATOM 1008 C CA . LEU A 1 131 ? -37.921 -3.601 62.900 1.00 54.78 131 LEU A CA 1
ATOM 1009 C C . LEU A 1 131 ? -37.007 -3.670 64.141 1.00 54.78 131 LEU A C 1
ATOM 1011 O O . LEU A 1 131 ? -37.010 -4.645 64.882 1.00 54.78 131 LEU A O 1
ATOM 1015 N N . ASN A 1 132 ? -36.451 -2.509 64.513 1.00 52.28 132 ASN A N 1
ATOM 1016 C CA . ASN A 1 132 ? -36.974 -1.747 65.661 1.00 52.28 132 ASN A CA 1
ATOM 1017 C C . ASN A 1 132 ? -36.421 -0.305 65.649 1.00 52.28 132 ASN A C 1
ATOM 1019 O O . ASN A 1 132 ? -35.506 0.032 66.395 1.00 52.28 132 ASN A O 1
ATOM 1023 N N . SER A 1 133 ? -36.940 0.565 64.777 1.00 51.25 133 SER A N 1
ATOM 1024 C CA . SER A 1 133 ? -36.659 2.004 64.875 1.00 51.25 133 SER A CA 1
ATOM 1025 C C . SER A 1 133 ? -37.952 2.735 65.243 1.00 51.25 133 SER A C 1
ATOM 1027 O O . SER A 1 133 ? -38.899 2.705 64.453 1.00 51.25 133 SER A O 1
ATOM 1029 N N . PRO A 1 134 ? -38.056 3.324 66.449 1.00 52.59 134 PRO A N 1
ATOM 1030 C CA . PRO A 1 134 ? -39.251 4.042 66.851 1.00 52.59 134 PRO A CA 1
ATOM 1031 C C . PRO A 1 134 ? -39.336 5.370 66.091 1.00 52.59 134 PRO A C 1
ATOM 1033 O O . PRO A 1 134 ? -38.387 6.149 66.045 1.00 52.59 134 PRO A O 1
ATOM 1036 N N . SER A 1 135 ? -40.510 5.599 65.506 1.00 56.09 135 SER A N 1
ATOM 1037 C CA . SER A 1 135 ? -41.033 6.849 64.952 1.00 56.09 135 SER A CA 1
ATOM 1038 C C . SER A 1 135 ? -40.321 8.130 65.404 1.00 56.09 135 SER A C 1
ATOM 1040 O O . SER A 1 135 ? -40.555 8.613 66.509 1.00 56.09 135 SER A O 1
ATOM 1042 N N . PHE A 1 136 ? -39.560 8.752 64.498 1.00 57.97 136 PHE A N 1
ATOM 1043 C CA . PHE A 1 136 ? -39.038 10.118 64.674 1.00 57.97 136 PHE A CA 1
ATOM 1044 C C . PHE A 1 136 ? -39.800 11.186 63.859 1.00 57.97 136 PHE A C 1
ATOM 1046 O O . PHE A 1 136 ? -39.536 12.375 64.003 1.00 57.97 136 PHE A O 1
ATOM 1053 N N . PHE A 1 137 ? -40.800 10.802 63.053 1.00 55.47 137 PHE A N 1
ATOM 1054 C CA . PHE A 1 137 ? -41.626 11.727 62.254 1.00 55.47 137 PHE A CA 1
ATOM 1055 C C . PHE A 1 137 ? -43.025 11.964 62.840 1.00 55.47 137 PHE A C 1
ATOM 1057 O O . PHE A 1 137 ? -44.031 11.932 62.138 1.00 55.47 137 PHE A O 1
ATOM 1064 N N . SER A 1 138 ? -43.105 12.236 64.141 1.00 53.56 138 SER A N 1
ATOM 1065 C CA . SER A 1 138 ? -44.332 12.753 64.751 1.00 53.56 138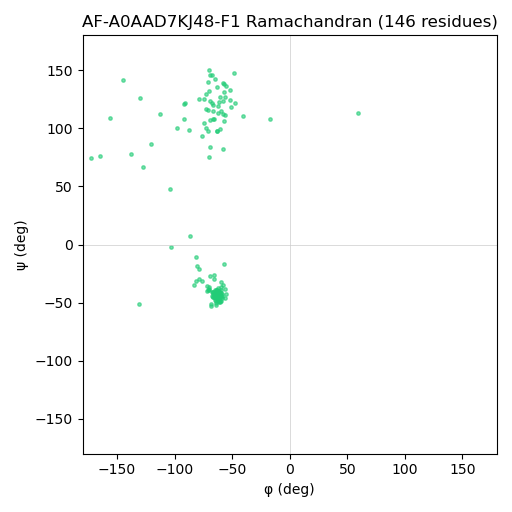 SER A CA 1
ATOM 1066 C C . SER A 1 138 ? -44.008 13.860 65.745 1.00 53.56 138 SER A C 1
ATOM 1068 O O . SER A 1 138 ? -44.032 13.603 66.941 1.00 53.56 138 SER A O 1
ATOM 1070 N N . LEU A 1 139 ? -43.723 15.083 65.272 1.00 52.81 139 LEU A N 1
ATOM 1071 C CA . LEU A 1 139 ? -44.112 16.319 65.975 1.00 52.81 139 LEU A CA 1
ATOM 1072 C C . LEU A 1 139 ? -43.839 17.594 65.143 1.00 52.81 139 LEU A C 1
ATOM 1074 O O . LEU A 1 139 ? -42.958 18.387 65.449 1.00 52.81 139 LEU A O 1
ATOM 1078 N N . VAL A 1 140 ? -44.649 17.855 64.119 1.00 56.06 140 VAL A N 1
ATOM 1079 C CA . VAL A 1 140 ? -44.974 19.245 63.737 1.00 56.06 140 VAL A CA 1
ATOM 1080 C C . VAL A 1 140 ? -46.494 19.328 63.686 1.00 56.06 140 VAL A C 1
ATOM 1082 O O . VAL A 1 140 ? -47.118 19.421 62.636 1.00 56.06 140 VAL A O 1
ATOM 1085 N N . SER A 1 141 ? -47.105 19.190 64.864 1.00 54.78 141 SER A N 1
ATOM 1086 C CA . SER A 1 141 ? -48.502 19.560 65.065 1.00 54.78 141 SER A CA 1
ATOM 1087 C C . SER A 1 141 ? -48.521 21.013 65.523 1.00 54.78 141 SER A C 1
ATOM 1089 O O . SER A 1 141 ? -47.846 21.389 66.484 1.00 54.78 141 SER A O 1
ATOM 1091 N N . GLY A 1 142 ? -49.214 21.842 64.747 1.00 56.81 142 GLY A N 1
ATOM 1092 C CA . GLY A 1 142 ? -49.158 23.291 64.815 1.00 56.81 142 GLY A CA 1
ATOM 1093 C C . GLY A 1 142 ? -49.505 23.870 66.184 1.00 56.81 142 GLY A C 1
ATOM 1094 O O . GLY A 1 142 ? -50.559 23.604 66.756 1.00 56.81 142 GLY A O 1
ATOM 1095 N N . ARG A 1 143 ? -48.650 24.779 66.651 1.00 52.09 143 ARG A N 1
ATOM 1096 C CA . ARG A 1 143 ? -49.031 25.816 67.609 1.00 52.09 143 ARG A CA 1
ATOM 1097 C C . ARG A 1 143 ? -49.301 27.099 66.833 1.00 52.09 143 ARG A C 1
ATOM 1099 O O . ARG A 1 143 ? -48.379 27.812 66.454 1.00 52.09 143 ARG A O 1
ATOM 1106 N N . ARG A 1 144 ? -50.585 27.381 66.595 1.00 53.44 144 ARG A N 1
ATOM 1107 C CA . ARG A 1 144 ? -51.059 28.740 66.309 1.00 53.44 144 ARG A CA 1
ATOM 1108 C C . ARG A 1 144 ? -50.863 29.557 67.585 1.00 53.44 144 ARG A C 1
ATOM 1110 O O . ARG A 1 144 ? -51.485 29.253 68.598 1.00 53.44 144 ARG A O 1
ATOM 1117 N N . ILE A 1 145 ? -49.996 30.560 67.536 1.00 57.16 145 ILE A N 1
ATOM 1118 C CA . ILE A 1 145 ? -49.915 31.599 68.563 1.00 57.16 145 ILE A CA 1
ATOM 1119 C C . ILE A 1 145 ? -50.839 32.724 68.094 1.00 57.16 145 ILE A C 1
ATOM 1121 O O . ILE A 1 145 ? -50.554 33.396 67.108 1.00 57.16 145 ILE A O 1
ATOM 1125 N N . PHE A 1 146 ? -51.979 32.862 68.768 1.00 53.12 146 PHE A N 1
ATOM 1126 C CA . PHE A 1 146 ? -52.793 34.074 68.771 1.00 53.12 146 PHE A CA 1
ATOM 1127 C C . PHE A 1 146 ? -52.316 34.908 69.963 1.00 53.12 146 PHE A C 1
ATOM 1129 O O . PHE A 1 146 ? -52.406 34.430 71.092 1.00 53.12 146 PHE A O 1
ATOM 1136 N N . CYS A 1 147 ? -51.849 36.130 69.721 1.00 53.97 147 CYS A N 1
ATOM 1137 C CA . CYS A 1 147 ? -51.821 37.181 70.734 1.00 53.97 147 CYS A CA 1
ATOM 1138 C C . CYS A 1 147 ? -52.447 38.434 70.116 1.00 53.97 147 CYS A C 1
ATOM 1140 O O . CYS A 1 147 ? -52.070 38.826 69.010 1.00 53.97 147 CYS A O 1
ATOM 1142 N N . LEU A 1 148 ? -53.449 38.951 70.829 1.00 58.59 148 LEU A N 1
ATOM 1143 C CA . LEU A 1 148 ? -54.133 40.230 70.631 1.00 58.59 148 LEU A CA 1
ATOM 1144 C C . LEU A 1 148 ? -53.213 41.405 70.976 1.00 58.59 148 LEU A C 1
ATOM 1146 O O . LEU A 1 148 ? -52.353 41.217 71.868 1.00 58.59 148 LEU A O 1
#

Radius of gyration: 46.25 Å; Cα contacts (8 Å, |Δi|>4): 4; chains: 1; bounding box: 109×49×117 Å

Secondary structure (DSSP, 8-state):
-PPPP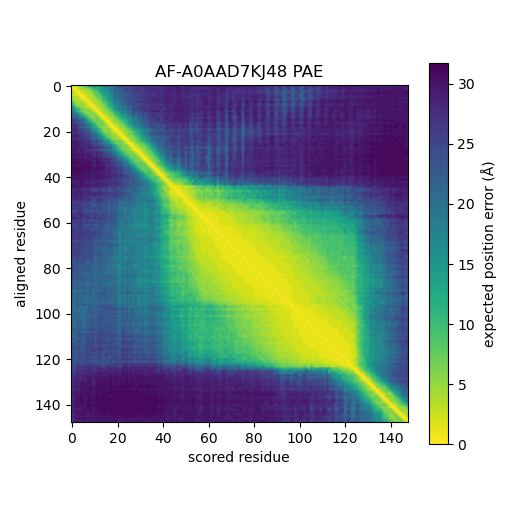PPPP--------------------------------HHHHHHHHHSPPPPP-HIIIIIHHHHHHHHHHHHHHHHHHHHHHHHHHHHHHHHHHHHHHHHHHHHHHHHHHHHHHHHHHHHHHTT---------------------

pLDDT: mean 76.8, std 20.96, range [43.91, 98.69]

Organism: NCBI:txid1033252

Sequence (148 aa):
MLSPPRPISPMTSDKLSSPRPQSPSAAQPRSTQSTNNSKPSTRNLIDMIEAPFPSFDCNSAVVYPFQDETARDEAFQKALNEMLLDAALETHAWASARPVHETDTATEKYEKQIMDVQQLESEQGMSAQPLNSPSFFSLVSGRRIFCL

Foldseek 3Di:
DDDDDDDDDDDDPDDPPDPDPPDPDDDDPPPPDDDDDDDDPVVVVVVVVPDDDDDDDCCVPPVVVVVVVVVVVVVVVVVVVVVVVVVVVVVVVVVVVVVVV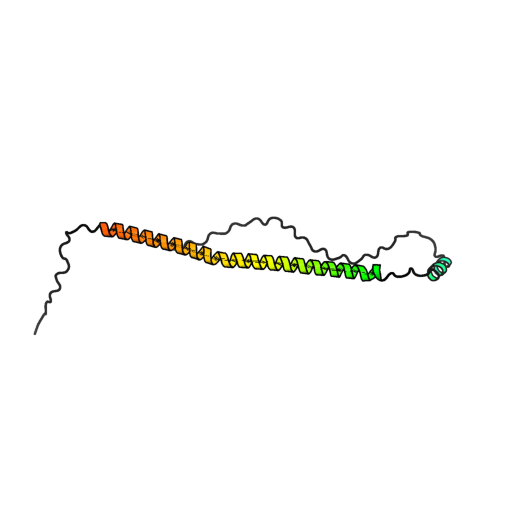VVVVVVVVVVVVVVVVVVVVVVVVVPPDDDDDDDPPPDPDDDDDDDD

Solvent-accessible surface area (backbone atoms only — not comparable to full-atom values): 9880 Å² total; per-residue (Å²): 138,85,79,81,83,81,86,82,78,85,78,79,81,73,86,76,79,75,83,73,82,76,71,82,74,77,80,73,80,84,74,82,82,74,92,74,96,69,78,91,57,74,70,56,54,54,57,60,69,68,48,77,75,78,82,82,57,58,52,76,74,48,50,50,60,51,52,53,49,52,52,50,50,54,52,50,52,52,54,50,52,50,53,52,50,50,53,50,49,53,52,49,52,53,64,58,50,48,61,54,54,54,50,51,55,50,48,55,54,50,53,50,52,51,51,54,48,53,52,52,50,53,58,56,64,70,64,66,70,83,80,90,78,81,85,83,90,78,84,89,76,84,80,84,82,86,80,135